Protein AF-A0A6G7WHK6-F1 (afdb_monomer_lite)

Organism: NCBI:txid1868793

Sequence (57 aa):
MTKYMLAILISLMSLGINLWIIKQQRAGITINPQKKQNLERLSYAFILAAVLVLTLA

Structure (mmCIF, N/CA/C/O backbone):
data_AF-A0A6G7WHK6-F1
#
_entry.id   AF-A0A6G7WHK6-F1
#
loop_
_atom_site.group_PDB
_atom_site.id
_atom_site.type_symbol
_atom_site.label_atom_id
_atom_site.label_alt_id
_atom_site.label_comp_id
_atom_site.label_asym_id
_atom_site.label_entity_id
_atom_site.label_seq_id
_atom_site.pdbx_PDB_ins_code
_atom_site.Cartn_x
_atom_site.Cartn_y
_atom_site.Cartn_z
_atom_site.occupancy
_atom_site.B_iso_or_equiv
_atom_site.auth_seq_id
_atom_site.auth_comp_id
_atom_site.auth_asym_id
_atom_site.auth_atom_id
_atom_site.pdbx_PDB_model_num
ATOM 1 N N . MET A 1 1 ? 19.918 5.917 -10.300 1.00 62.72 1 MET A N 1
ATOM 2 C CA . MET A 1 1 ? 19.007 5.194 -9.384 1.00 62.72 1 MET A CA 1
ATOM 3 C C . MET A 1 1 ? 18.342 4.084 -10.188 1.00 62.72 1 MET A C 1
ATOM 5 O O . MET A 1 1 ? 17.897 4.382 -11.286 1.00 62.72 1 MET A O 1
ATOM 9 N N . THR A 1 2 ? 18.351 2.821 -9.748 1.00 86.38 2 THR A N 1
ATOM 10 C CA . THR A 1 2 ? 17.769 1.719 -10.546 1.00 86.38 2 THR A CA 1
ATOM 11 C C . THR A 1 2 ? 16.238 1.741 -10.473 1.00 86.38 2 THR A C 1
ATOM 13 O O . THR A 1 2 ? 15.676 2.165 -9.461 1.00 86.38 2 THR A O 1
ATOM 16 N N . LYS A 1 3 ? 15.547 1.251 -11.511 1.00 87.50 3 LYS A N 1
ATOM 17 C CA . LYS A 1 3 ? 14.073 1.157 -11.522 1.00 87.50 3 LYS A CA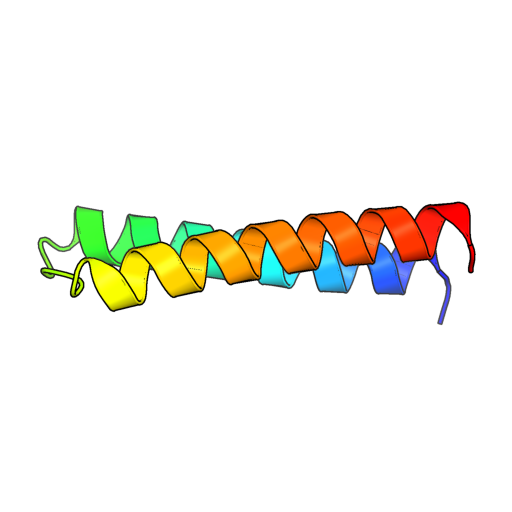 1
ATOM 18 C C . LYS A 1 3 ? 13.507 0.349 -10.351 1.00 87.50 3 LYS A C 1
ATOM 20 O O . LYS A 1 3 ? 12.472 0.698 -9.795 1.00 87.50 3 LYS A O 1
ATOM 25 N N . TYR A 1 4 ? 14.251 -0.662 -9.902 1.00 91.88 4 TYR A N 1
ATOM 26 C CA . TYR A 1 4 ? 13.931 -1.447 -8.710 1.00 91.88 4 TYR A CA 1
ATOM 27 C C . TYR A 1 4 ? 13.966 -0.601 -7.433 1.00 91.88 4 TYR A C 1
ATOM 29 O O . TYR A 1 4 ? 13.040 -0.657 -6.633 1.00 91.88 4 TYR A O 1
ATOM 37 N N . MET A 1 5 ? 14.996 0.232 -7.256 1.00 91.50 5 MET A N 1
ATOM 38 C CA . MET A 1 5 ? 15.117 1.125 -6.100 1.00 91.50 5 MET A CA 1
ATOM 39 C C . MET A 1 5 ? 13.991 2.169 -6.066 1.00 91.50 5 MET A C 1
ATOM 41 O O . MET A 1 5 ? 13.447 2.451 -4.999 1.00 91.50 5 MET A O 1
ATOM 45 N N . LEU A 1 6 ? 13.594 2.697 -7.229 1.00 92.25 6 LEU A N 1
ATOM 46 C CA . LEU A 1 6 ? 12.448 3.602 -7.339 1.00 92.25 6 LEU A CA 1
ATOM 47 C C . LEU A 1 6 ? 11.130 2.890 -6.986 1.00 92.25 6 LEU A C 1
ATOM 49 O O . LEU A 1 6 ? 10.361 3.399 -6.173 1.00 92.25 6 LEU A O 1
ATOM 53 N N . ALA A 1 7 ? 10.895 1.691 -7.526 1.00 92.44 7 ALA A N 1
ATOM 54 C CA . ALA A 1 7 ? 9.702 0.898 -7.226 1.00 92.44 7 ALA A CA 1
ATOM 55 C C . ALA A 1 7 ? 9.606 0.507 -5.738 1.00 92.44 7 ALA A C 1
ATOM 57 O O . ALA A 1 7 ? 8.517 0.539 -5.158 1.00 92.44 7 ALA A O 1
ATOM 58 N N . ILE A 1 8 ? 10.738 0.199 -5.095 1.00 94.06 8 ILE A N 1
ATOM 59 C CA . ILE A 1 8 ? 10.810 -0.086 -3.654 1.00 94.06 8 ILE A CA 1
ATOM 60 C C . ILE A 1 8 ? 10.400 1.142 -2.841 1.00 94.06 8 ILE A C 1
ATOM 62 O O . ILE A 1 8 ? 9.559 1.027 -1.953 1.00 94.06 8 ILE A O 1
ATOM 66 N N . LEU A 1 9 ? 10.934 2.326 -3.153 1.00 94.38 9 LEU A N 1
ATOM 67 C CA . LEU A 1 9 ? 10.570 3.555 -2.439 1.00 94.38 9 LEU A CA 1
ATOM 68 C C . LEU A 1 9 ? 9.085 3.888 -2.577 1.00 94.38 9 LEU A C 1
ATOM 70 O O . LEU A 1 9 ? 8.441 4.225 -1.586 1.00 94.38 9 LEU A O 1
ATOM 74 N N . ILE A 1 10 ? 8.527 3.742 -3.778 1.00 93.50 10 ILE A N 1
ATOM 75 C CA . ILE A 1 10 ? 7.095 3.947 -4.014 1.00 93.50 10 ILE A CA 1
ATOM 76 C C . ILE A 1 10 ? 6.266 2.950 -3.185 1.00 93.50 10 ILE A C 1
ATOM 78 O O . ILE A 1 10 ? 5.288 3.328 -2.537 1.00 93.50 10 ILE A O 1
ATOM 82 N N . SER A 1 11 ? 6.689 1.686 -3.141 1.00 92.88 11 SER A N 1
ATOM 83 C CA . SER A 1 11 ? 6.020 0.644 -2.352 1.00 92.88 11 SER A CA 1
ATOM 84 C C . SER A 1 11 ? 6.083 0.927 -0.846 1.00 92.88 11 SER A C 1
ATOM 86 O O . SER A 1 11 ? 5.093 0.734 -0.139 1.00 92.88 11 SER A O 1
ATOM 88 N N . LEU A 1 12 ? 7.207 1.456 -0.350 1.00 95.50 12 LEU A N 1
ATOM 89 C CA . LEU A 1 12 ? 7.360 1.867 1.049 1.00 95.50 12 LEU A CA 1
ATOM 90 C C . LEU A 1 12 ? 6.414 3.015 1.426 1.00 95.50 12 LEU A C 1
ATOM 92 O O . LEU A 1 12 ? 5.882 3.014 2.535 1.00 95.50 12 LEU A O 1
ATOM 96 N N . MET A 1 13 ? 6.142 3.954 0.513 1.00 94.44 13 MET A N 1
ATOM 97 C CA . MET A 1 13 ? 5.157 5.019 0.752 1.00 94.44 13 MET A CA 1
ATOM 98 C C . MET A 1 13 ? 3.744 4.451 0.921 1.00 94.44 13 MET A C 1
ATOM 100 O O . MET A 1 13 ? 3.027 4.832 1.848 1.00 94.44 13 MET A O 1
ATOM 104 N N . SER A 1 14 ? 3.361 3.489 0.077 1.00 94.06 14 SER A N 1
ATOM 105 C CA . SER A 1 14 ? 2.076 2.791 0.201 1.00 94.06 14 SER A CA 1
ATOM 106 C C . SER A 1 14 ? 1.952 2.045 1.535 1.00 94.06 14 SER A C 1
ATOM 108 O O . SER A 1 14 ? 0.934 2.140 2.229 1.00 94.06 14 SER A O 1
ATOM 110 N N . LEU A 1 15 ? 3.017 1.352 1.939 1.00 94.06 15 LEU A N 1
ATOM 111 C CA . LEU A 1 15 ? 3.078 0.642 3.213 1.00 94.06 15 LEU A CA 1
ATOM 112 C C . LEU A 1 15 ? 2.987 1.605 4.407 1.00 94.06 15 LEU A C 1
ATOM 114 O O . LEU A 1 15 ? 2.230 1.349 5.344 1.00 94.06 15 LEU A O 1
ATOM 118 N N . GLY A 1 16 ? 3.681 2.744 4.353 1.00 96.06 16 GLY A N 1
ATOM 119 C CA . GLY A 1 16 ? 3.631 3.778 5.388 1.00 96.06 16 GLY A CA 1
ATOM 120 C C . GLY A 1 16 ? 2.225 4.341 5.611 1.00 96.06 16 GLY A C 1
ATOM 121 O O . GLY A 1 16 ? 1.798 4.488 6.758 1.00 96.06 16 GLY A O 1
ATOM 122 N N . ILE A 1 17 ? 1.471 4.589 4.534 1.00 94.25 17 ILE A N 1
ATOM 123 C CA . ILE A 1 17 ? 0.081 5.064 4.621 1.00 94.25 17 ILE A CA 1
ATOM 124 C C . ILE A 1 17 ? -0.803 4.035 5.338 1.00 94.25 17 ILE A C 1
ATOM 126 O O . ILE A 1 17 ? -1.525 4.392 6.271 1.00 94.25 17 ILE A O 1
ATOM 130 N N . ASN A 1 18 ? -0.716 2.759 4.956 1.00 94.06 18 ASN A N 1
ATOM 131 C CA . ASN A 1 18 ? -1.510 1.700 5.585 1.00 94.06 18 ASN A CA 1
ATOM 132 C C . ASN A 1 18 ? -1.154 1.507 7.062 1.00 94.06 18 ASN A C 1
ATOM 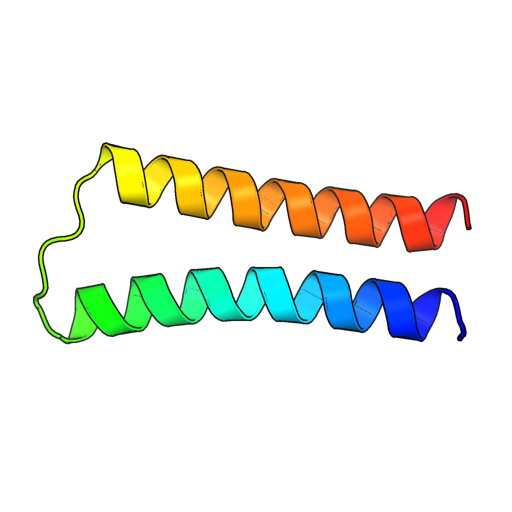134 O O . ASN A 1 18 ? -2.047 1.422 7.907 1.00 94.06 18 ASN A O 1
ATOM 138 N N . LEU A 1 19 ? 0.139 1.502 7.402 1.00 94.94 19 LEU A N 1
ATOM 139 C CA . LEU A 1 19 ? 0.582 1.406 8.794 1.00 94.94 19 LEU A CA 1
ATOM 140 C C . LEU A 1 19 ? 0.096 2.587 9.632 1.00 94.94 19 LEU A C 1
ATOM 142 O O . LEU A 1 19 ? -0.296 2.399 10.784 1.00 94.94 19 LEU A O 1
ATOM 146 N N . TRP A 1 20 ? 0.077 3.795 9.066 1.00 94.62 20 TRP A N 1
ATOM 147 C CA . TRP A 1 20 ? -0.459 4.963 9.754 1.00 94.62 20 TRP A CA 1
ATOM 148 C C . TRP A 1 20 ? -1.961 4.819 10.028 1.00 94.62 20 TRP A C 1
ATOM 150 O O . TRP A 1 20 ? -2.392 5.055 11.156 1.00 94.62 20 TRP A O 1
ATOM 160 N N . ILE A 1 21 ? -2.754 4.359 9.052 1.00 92.06 21 ILE A N 1
ATOM 161 C CA . ILE A 1 21 ? -4.192 4.095 9.246 1.00 92.06 21 ILE A CA 1
ATOM 162 C C . ILE A 1 21 ? -4.407 3.071 10.370 1.00 92.06 21 ILE A C 1
ATOM 164 O O . ILE A 1 21 ? -5.209 3.315 11.274 1.00 92.06 21 ILE A O 1
ATOM 168 N N . ILE A 1 22 ? -3.661 1.961 10.356 1.00 93.06 22 ILE A N 1
ATOM 169 C CA . ILE A 1 22 ? -3.736 0.913 11.387 1.00 93.06 22 ILE A CA 1
ATOM 170 C C . ILE A 1 22 ? -3.346 1.467 12.760 1.00 93.06 22 ILE A C 1
ATOM 172 O O . ILE A 1 22 ? -4.014 1.181 13.754 1.00 93.06 22 ILE A O 1
ATOM 176 N N . LYS A 1 23 ? -2.285 2.280 12.836 1.00 95.06 23 LYS A N 1
ATOM 177 C CA . LYS A 1 23 ? -1.841 2.911 14.085 1.00 95.06 23 LYS A CA 1
ATOM 178 C C . LYS A 1 23 ? -2.944 3.782 14.686 1.00 95.06 23 LYS A C 1
ATOM 180 O O . LYS A 1 23 ? -3.219 3.663 15.876 1.00 95.06 23 LYS A O 1
ATOM 185 N N . GLN A 1 24 ? -3.592 4.615 13.874 1.00 91.88 24 GLN A N 1
ATOM 186 C CA . GLN A 1 24 ? -4.676 5.488 14.333 1.00 91.88 24 GLN A CA 1
ATOM 187 C C . GLN A 1 24 ? -5.902 4.683 14.788 1.00 91.88 24 GLN A C 1
ATOM 189 O O . GLN A 1 24 ? -6.467 4.984 15.836 1.00 91.88 24 GLN A O 1
ATOM 194 N N . GLN A 1 25 ? -6.259 3.614 14.064 1.00 89.19 25 GLN A N 1
ATOM 195 C CA . GLN A 1 25 ? -7.335 2.699 14.464 1.00 89.19 25 GLN A CA 1
ATOM 196 C C . GLN A 1 25 ? -7.039 2.009 15.800 1.00 89.19 25 GLN A C 1
ATOM 198 O O . GLN A 1 25 ? -7.904 1.966 16.671 1.00 89.19 25 GLN A O 1
ATOM 203 N N . ARG A 1 26 ? -5.808 1.516 15.996 1.00 91.50 26 ARG A N 1
ATOM 204 C CA . ARG A 1 26 ? -5.380 0.905 17.266 1.00 91.50 26 ARG A CA 1
ATOM 205 C C . ARG A 1 26 ? -5.360 1.898 18.424 1.00 91.50 26 ARG A C 1
ATOM 207 O O . ARG A 1 26 ? -5.650 1.510 19.547 1.00 91.50 26 ARG A O 1
ATOM 214 N N . ALA A 1 27 ? -5.037 3.160 18.158 1.00 93.06 27 ALA A N 1
ATOM 215 C CA . ALA A 1 27 ? -5.072 4.227 19.153 1.00 93.06 27 ALA A CA 1
ATOM 216 C C . ALA A 1 27 ? -6.500 4.708 19.486 1.00 93.06 27 ALA A C 1
ATOM 218 O O . ALA A 1 27 ? -6.651 5.618 20.294 1.00 93.06 27 ALA A O 1
ATOM 219 N N . GLY A 1 28 ? -7.542 4.148 18.853 1.00 89.69 28 GLY A N 1
ATOM 220 C CA 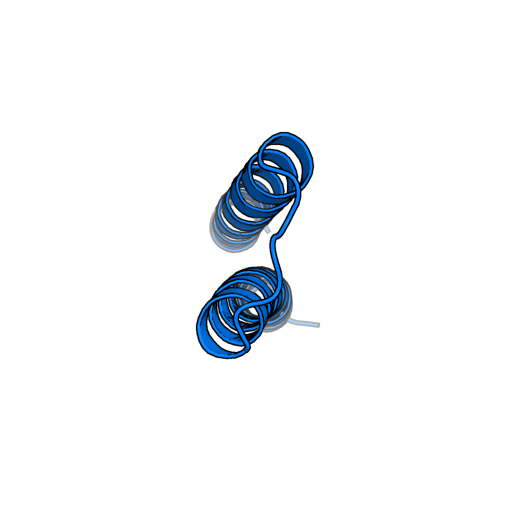. GLY A 1 28 ? -8.928 4.591 19.032 1.00 89.69 28 GLY A CA 1
ATOM 221 C C . GLY A 1 28 ? -9.207 5.982 18.455 1.00 89.69 28 GLY A C 1
ATOM 222 O O . GLY A 1 28 ? -10.221 6.594 18.777 1.00 89.69 28 GLY A O 1
ATOM 223 N N . ILE A 1 29 ? -8.313 6.503 17.607 1.00 90.31 29 ILE A N 1
ATOM 224 C CA . ILE A 1 29 ? -8.455 7.824 16.998 1.00 90.31 29 ILE A CA 1
ATOM 225 C C . ILE A 1 29 ? -9.382 7.694 15.793 1.00 90.31 29 ILE A C 1
ATOM 227 O O . ILE A 1 29 ? -9.040 7.068 14.785 1.00 90.31 29 ILE A O 1
ATOM 231 N N . THR A 1 30 ? -10.551 8.326 15.877 1.00 87.25 30 THR A N 1
ATOM 232 C CA . THR A 1 30 ? -11.524 8.346 14.785 1.00 87.25 30 THR A CA 1
ATOM 233 C C . THR A 1 30 ? -10.952 9.103 13.589 1.00 87.25 30 THR A C 1
ATOM 235 O O . THR A 1 30 ? -10.821 10.327 13.594 1.00 87.25 30 THR A O 1
ATOM 238 N N . ILE A 1 31 ? -10.605 8.371 12.533 1.00 86.25 31 ILE A N 1
ATOM 239 C CA . ILE A 1 31 ? -10.231 8.963 11.249 1.00 86.25 31 ILE A CA 1
ATOM 240 C C . ILE A 1 31 ? -11.520 9.295 10.503 1.00 86.25 31 ILE A C 1
ATOM 242 O O . ILE A 1 31 ? -12.391 8.437 10.367 1.00 86.25 31 ILE A O 1
ATOM 246 N N . ASN A 1 32 ? -11.627 10.516 9.974 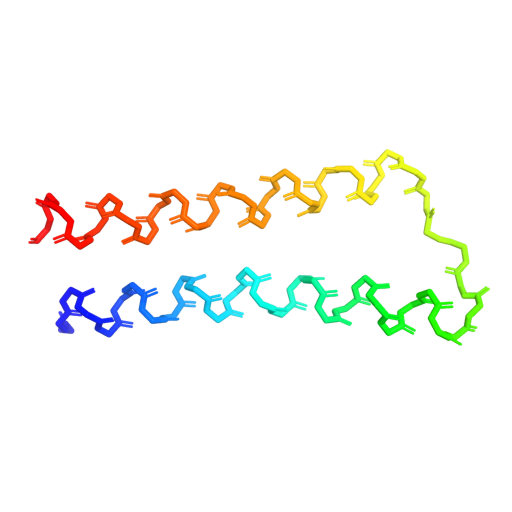1.00 92.62 32 ASN A N 1
ATOM 247 C CA . ASN A 1 32 ? -12.724 10.875 9.078 1.00 92.62 32 ASN A CA 1
ATOM 248 C C . ASN A 1 32 ? -12.839 9.823 7.941 1.00 92.62 32 ASN A C 1
ATOM 250 O O . ASN A 1 32 ? -11.832 9.572 7.266 1.00 92.62 32 ASN A O 1
ATOM 254 N N . PRO A 1 33 ? -14.024 9.227 7.703 1.00 90.44 33 PRO A N 1
ATOM 255 C CA . PRO A 1 33 ? -14.204 8.163 6.712 1.00 90.44 33 PRO A CA 1
ATOM 256 C C . PRO A 1 33 ? -13.745 8.548 5.301 1.00 90.44 33 PRO A C 1
ATOM 258 O O . PRO A 1 33 ? -13.095 7.754 4.624 1.00 90.44 33 PRO A O 1
ATOM 261 N N . GLN A 1 34 ? -14.002 9.789 4.880 1.00 94.06 34 GLN A N 1
ATOM 262 C CA . GLN A 1 34 ? -13.590 10.303 3.574 1.00 94.06 34 GLN A CA 1
ATOM 263 C C . GLN A 1 34 ? -12.067 10.455 3.490 1.00 94.06 34 GLN A C 1
ATOM 265 O O . GLN A 1 34 ? -11.451 10.092 2.488 1.00 94.06 34 GLN A O 1
ATOM 270 N N . LYS A 1 35 ? -11.430 10.925 4.571 1.00 91.12 35 LYS A N 1
ATOM 271 C CA . LYS A 1 35 ? -9.963 11.003 4.657 1.00 91.12 35 LYS A CA 1
ATOM 272 C C . LYS A 1 35 ? -9.332 9.612 4.589 1.00 91.12 35 LYS A C 1
ATOM 274 O O . LYS A 1 35 ? -8.349 9.434 3.877 1.00 91.12 35 LYS A O 1
ATOM 279 N N . LYS A 1 36 ? -9.906 8.633 5.294 1.00 92.19 36 LYS A N 1
ATOM 280 C CA . LYS A 1 36 ? -9.463 7.234 5.251 1.00 92.19 36 LYS A CA 1
ATOM 281 C C . LYS A 1 36 ? -9.550 6.678 3.826 1.00 92.19 36 LYS A C 1
ATOM 283 O O . LYS A 1 36 ? -8.550 6.191 3.314 1.00 92.19 36 LYS A O 1
ATOM 288 N N . GLN A 1 37 ? -10.696 6.838 3.166 1.00 93.94 37 GLN A N 1
ATOM 289 C CA . GLN A 1 37 ? -10.905 6.361 1.798 1.00 93.94 37 GLN A CA 1
ATOM 290 C C . GLN A 1 37 ? -9.930 7.001 0.795 1.00 93.94 37 GLN A C 1
ATOM 292 O O . GLN A 1 37 ? -9.404 6.319 -0.083 1.00 93.94 37 GLN A O 1
ATOM 297 N N . ASN A 1 38 ? -9.651 8.300 0.929 1.00 95.38 38 ASN A N 1
ATOM 298 C CA . ASN A 1 38 ? -8.681 8.987 0.073 1.00 95.38 38 ASN A CA 1
ATOM 299 C C . ASN A 1 38 ? -7.252 8.470 0.285 1.00 95.38 38 ASN A C 1
ATOM 301 O O . ASN A 1 38 ? -6.518 8.299 -0.686 1.00 95.38 38 ASN A O 1
ATOM 305 N N . LEU A 1 39 ? -6.862 8.191 1.533 1.00 93.81 39 LEU A N 1
ATOM 306 C CA . LEU A 1 39 ? -5.554 7.612 1.847 1.00 93.81 39 LEU A CA 1
ATOM 307 C C . LEU A 1 39 ? -5.413 6.184 1.307 1.00 93.81 39 LEU A C 1
ATOM 309 O O . LEU A 1 39 ? -4.376 5.851 0.741 1.00 93.81 39 LEU A O 1
ATOM 313 N N . GLU A 1 40 ? -6.457 5.363 1.417 1.00 93.69 40 GLU A N 1
ATOM 314 C CA . GLU A 1 40 ? -6.477 4.021 0.825 1.00 93.69 40 GLU A CA 1
ATOM 315 C C . GLU A 1 40 ? -6.339 4.098 -0.701 1.00 93.69 40 GLU A C 1
ATOM 317 O O . GLU A 1 40 ? -5.472 3.442 -1.274 1.00 93.69 40 GLU A O 1
ATOM 322 N N . ARG A 1 41 ? -7.104 4.972 -1.372 1.00 95.44 41 ARG A N 1
ATOM 323 C CA . ARG A 1 41 ? -6.973 5.206 -2.823 1.00 95.44 41 ARG A CA 1
ATOM 324 C C . ARG A 1 41 ? -5.566 5.653 -3.219 1.00 95.44 41 ARG A C 1
ATOM 326 O O . ARG A 1 41 ? -5.036 5.173 -4.217 1.00 95.44 41 ARG A O 1
ATOM 333 N N . LEU A 1 42 ? -4.953 6.540 -2.437 1.00 95.25 42 LEU A N 1
ATOM 334 C CA . LEU A 1 42 ? -3.582 6.993 -2.663 1.00 95.25 42 LEU A CA 1
ATOM 335 C C . LEU A 1 42 ? -2.572 5.843 -2.512 1.00 95.25 42 LEU A C 1
ATOM 337 O O . LEU A 1 42 ? -1.680 5.694 -3.343 1.00 95.25 42 LEU A O 1
ATOM 341 N N . SER A 1 43 ? -2.735 4.996 -1.493 1.00 94.62 43 SER A N 1
ATOM 342 C CA . SER A 1 43 ? -1.919 3.791 -1.303 1.00 94.62 43 SER A CA 1
ATOM 343 C C . SER A 1 43 ? -2.019 2.834 -2.500 1.00 94.62 43 SER A C 1
ATOM 345 O O . SER A 1 43 ? -0.987 2.357 -2.982 1.00 94.62 43 SER A O 1
ATOM 347 N N . TYR A 1 44 ? -3.222 2.611 -3.040 1.00 94.50 44 TYR A N 1
ATOM 348 C CA . TYR A 1 44 ? -3.407 1.820 -4.261 1.00 94.50 44 TYR A CA 1
ATOM 349 C C . TYR A 1 44 ? -2.756 2.470 -5.487 1.00 94.50 44 TYR A C 1
ATOM 351 O O . TYR A 1 44 ? -2.114 1.778 -6.277 1.00 94.50 44 TYR A O 1
ATOM 359 N N . ALA A 1 45 ? -2.859 3.793 -5.634 1.00 95.56 45 ALA A N 1
ATOM 360 C CA . ALA A 1 45 ? -2.212 4.512 -6.730 1.00 95.56 45 ALA A CA 1
ATOM 361 C C . ALA A 1 45 ? -0.682 4.362 -6.693 1.00 95.56 45 ALA A C 1
ATOM 363 O O . ALA A 1 45 ? -0.062 4.161 -7.737 1.00 95.56 45 ALA A O 1
ATOM 364 N N . PHE A 1 46 ? -0.070 4.377 -5.504 1.00 93.62 46 PHE A N 1
ATOM 365 C CA . PHE A 1 46 ? 1.362 4.107 -5.360 1.00 93.62 46 PHE A CA 1
ATOM 366 C C . PHE A 1 46 ? 1.735 2.677 -5.771 1.00 93.62 46 PHE A C 1
ATOM 368 O O . PHE A 1 46 ? 2.732 2.492 -6.461 1.00 93.62 46 PHE A O 1
ATOM 375 N N . ILE A 1 47 ? 0.929 1.668 -5.426 1.00 93.56 47 ILE A N 1
ATOM 376 C CA . ILE A 1 47 ? 1.173 0.284 -5.874 1.00 93.56 47 ILE A CA 1
ATOM 377 C C . ILE A 1 47 ? 1.156 0.217 -7.408 1.00 93.56 47 ILE A C 1
ATOM 379 O O . ILE A 1 47 ? 2.079 -0.328 -8.010 1.00 93.56 47 ILE A O 1
ATOM 383 N N . LEU A 1 48 ? 0.148 0.819 -8.049 1.00 95.06 48 LEU A N 1
ATOM 384 C CA . LEU A 1 48 ? 0.056 0.866 -9.512 1.00 95.06 48 LEU A CA 1
ATOM 385 C C . LEU A 1 48 ? 1.256 1.587 -10.134 1.00 95.06 48 LEU A C 1
ATOM 387 O O . LEU 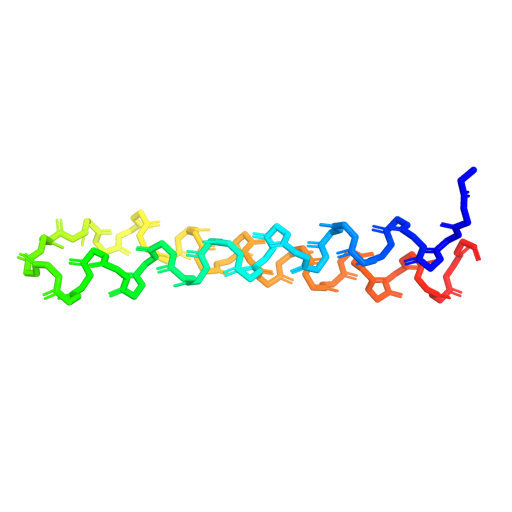A 1 48 ? 1.829 1.093 -11.101 1.00 95.06 48 LEU A O 1
ATOM 391 N N . ALA A 1 49 ? 1.686 2.708 -9.555 1.00 93.75 49 ALA A N 1
ATOM 392 C CA . ALA A 1 49 ? 2.874 3.423 -10.009 1.00 93.75 49 ALA A CA 1
ATOM 393 C C . ALA A 1 49 ? 4.147 2.567 -9.888 1.00 93.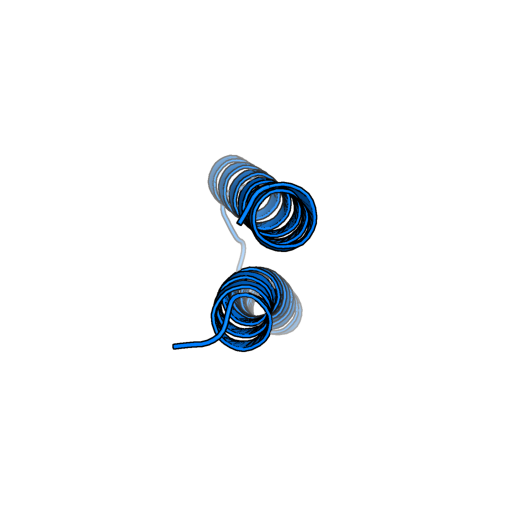75 49 ALA A C 1
ATOM 395 O O . ALA A 1 49 ? 4.958 2.555 -10.810 1.00 93.75 49 ALA A O 1
ATOM 396 N N . ALA A 1 50 ? 4.312 1.809 -8.798 1.00 92.69 50 ALA A N 1
ATOM 397 C CA . ALA A 1 50 ? 5.450 0.905 -8.629 1.00 92.69 50 ALA A CA 1
ATOM 398 C C . ALA A 1 50 ? 5.459 -0.204 -9.692 1.00 92.69 50 ALA A C 1
ATOM 400 O O . ALA A 1 50 ? 6.509 -0.490 -10.266 1.00 92.69 50 ALA A O 1
ATOM 401 N N . VAL A 1 51 ? 4.294 -0.785 -9.999 1.00 93.81 51 VAL A N 1
ATOM 402 C CA . VAL A 1 51 ? 4.155 -1.780 -11.074 1.00 93.81 51 VAL A CA 1
ATOM 403 C C . VAL A 1 51 ? 4.515 -1.164 -12.423 1.00 93.81 51 VAL A C 1
ATOM 405 O O . VAL A 1 51 ? 5.340 -1.729 -13.135 1.00 93.81 51 VAL A O 1
ATOM 408 N N . LEU A 1 52 ? 3.981 0.021 -12.740 1.00 94.44 52 LEU A N 1
ATOM 409 C CA . LEU A 1 52 ? 4.282 0.722 -13.991 1.00 94.44 52 LEU A CA 1
ATOM 410 C C . LEU A 1 52 ? 5.780 1.007 -14.144 1.00 94.44 52 LEU A C 1
ATOM 412 O O . LEU A 1 52 ? 6.332 0.774 -15.216 1.00 94.44 52 LEU A O 1
ATOM 416 N N . VAL A 1 53 ? 6.450 1.442 -13.072 1.00 93.12 53 VAL A N 1
ATOM 417 C CA . VAL A 1 53 ? 7.907 1.655 -13.055 1.00 93.12 53 VAL A CA 1
ATOM 418 C C . VAL A 1 53 ? 8.664 0.354 -13.330 1.00 93.12 53 VAL A C 1
ATOM 420 O O . VAL A 1 53 ? 9.632 0.359 -14.081 1.00 93.12 53 VAL A O 1
ATOM 423 N N . LEU A 1 54 ? 8.237 -0.778 -12.770 1.00 92.75 54 LEU A N 1
ATOM 424 C CA . LEU A 1 54 ? 8.891 -2.062 -13.040 1.00 92.75 54 LEU A CA 1
ATOM 425 C C . LEU A 1 54 ? 8.694 -2.523 -14.492 1.00 92.75 54 LEU A C 1
ATOM 427 O O . LEU A 1 54 ? 9.622 -3.089 -15.077 1.00 92.75 54 LEU A O 1
ATOM 431 N N . THR A 1 55 ? 7.514 -2.270 -15.065 1.00 91.56 55 THR A N 1
ATOM 432 C CA . THR A 1 55 ? 7.145 -2.729 -16.412 1.00 91.56 55 THR A CA 1
ATOM 433 C C . THR A 1 55 ? 7.628 -1.826 -17.545 1.00 91.56 55 THR A C 1
ATOM 435 O O . THR A 1 55 ? 7.928 -2.339 -18.617 1.00 91.56 55 THR A O 1
ATOM 438 N N . LEU A 1 56 ? 7.679 -0.505 -17.341 1.00 88.00 56 LEU A N 1
ATOM 439 C CA . LEU A 1 56 ? 7.890 0.480 -18.414 1.00 88.00 56 LEU A CA 1
ATOM 440 C C . LEU A 1 56 ? 9.201 1.272 -18.296 1.00 88.00 56 LEU A C 1
ATOM 442 O O . LEU A 1 56 ? 9.586 1.911 -19.274 1.00 88.00 56 LEU A O 1
ATOM 446 N N . ALA A 1 57 ? 9.858 1.268 -17.129 1.00 71.75 57 ALA A N 1
ATOM 447 C CA . ALA A 1 57 ? 11.107 2.002 -16.891 1.00 71.75 57 ALA A CA 1
ATOM 448 C C . ALA A 1 57 ? 12.361 1.108 -16.904 1.00 71.75 57 ALA A C 1
ATOM 450 O O . ALA A 1 57 ? 12.278 -0.109 -17.216 1.00 71.75 57 ALA A O 1
#

Secondary structure (DSSP, 8-state):
--HHHHHHHHHHHHHHHHHHHHHHHHTT----HHHHHHHHHHHHHHHHHHHHHHHH-

pLDDT: mean 91.89, std 5.31, range [62.72, 96.06]

Radius of gyration: 13.34 Å; chains: 1; bounding box: 33×14×38 Å

Foldseek 3Di:
DDLLVVLVVLLVQLVVLVVVVVVCVVVVNDDDPVNNVVSNVSSVVSNVVSVCSVVPD